Protein AF-A0A9D2M6T1-F1 (afdb_monomer_lite)

Foldseek 3Di:
DDDYDDDDDDDDDDDPPPPPPPPPPPPVDDDDDDPPVNVQDDQQDFPDKDFPAWDWDQDPVRDIFIFTKMKTKHWDWDQDPVRDIDIWIKIKIKTAGPPFDCVVQVNPDRDAPQKDWDDHWDKWWADDPDDPQDKTKIKTKIWIAHPRRGMIIIMITMDIDGDGDPVCGDDPPPPDPPPDD

Sequence (181 aa):
MRKSHILVALSALALAAAMPTAAFAQNTSTAENIPERFSQIDFSSYDAAYDLGEVEVKNEDGSIVTCNRIAYVGTQEIALEDGSVEEIGFTTYENQPVGVDFAKISCSGGNHAGKEYVGSVDTRRIHHPDPHPCQCTEVYTHEWRCTVCGSSGTERWQEPVWCLSPDIQESPTLPDEPGPA

Organism: NCBI:txid2838605

Structure (mmCIF, N/CA/C/O backbone):
data_AF-A0A9D2M6T1-F1
#
_entry.id   AF-A0A9D2M6T1-F1
#
loop_
_atom_site.group_PDB
_atom_site.id
_atom_site.type_symbol
_atom_site.label_atom_id
_atom_site.label_alt_id
_atom_site.label_comp_id
_atom_site.label_asym_id
_atom_site.label_entity_id
_atom_site.label_seq_id
_atom_site.pdbx_PDB_ins_code
_atom_site.Cartn_x
_atom_site.Cartn_y
_atom_site.Cartn_z
_atom_site.occupancy
_atom_site.B_iso_or_equiv
_atom_site.auth_seq_id
_atom_site.auth_comp_id
_atom_site.auth_asym_id
_atom_site.auth_atom_id
_atom_site.pdbx_PDB_model_num
ATOM 1 N N . MET A 1 1 ? 16.829 64.510 44.256 1.00 34.06 1 MET A N 1
ATOM 2 C CA . MET A 1 1 ? 17.695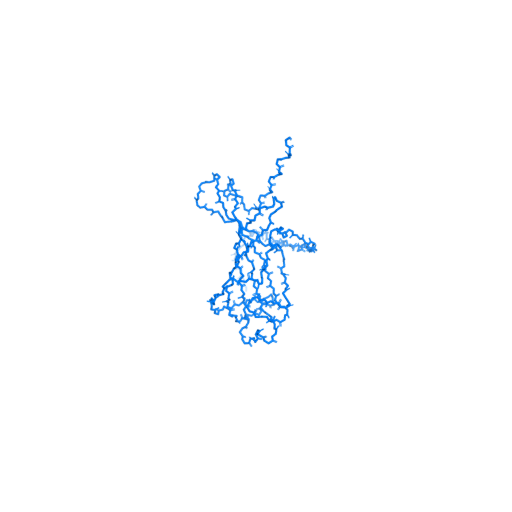 65.563 43.676 1.00 34.06 1 MET A CA 1
ATOM 3 C C . MET A 1 1 ? 18.917 64.911 43.045 1.00 34.06 1 MET A C 1
ATOM 5 O O . MET A 1 1 ? 19.549 64.129 43.732 1.00 34.06 1 MET A O 1
ATOM 9 N N . ARG A 1 2 ? 19.226 65.318 41.799 1.00 37.06 2 ARG A N 1
ATOM 10 C CA . ARG A 1 2 ? 20.494 65.184 41.033 1.00 37.06 2 ARG A CA 1
ATOM 11 C C . ARG A 1 2 ? 20.884 63.759 40.577 1.00 37.06 2 ARG A C 1
ATOM 13 O O . ARG A 1 2 ? 21.127 62.907 41.412 1.00 37.06 2 ARG A O 1
ATOM 20 N N . LYS A 1 3 ? 20.741 63.431 39.276 1.00 35.75 3 LYS A N 1
ATOM 21 C CA . LYS A 1 3 ? 21.579 63.811 38.091 1.00 35.75 3 LYS A CA 1
ATOM 22 C C . LYS A 1 3 ? 22.918 63.059 38.117 1.00 35.75 3 LYS A C 1
ATOM 24 O O . LYS A 1 3 ? 23.546 63.088 39.161 1.00 35.75 3 LYS A O 1
ATOM 29 N N . SER A 1 4 ? 23.500 62.462 37.078 1.00 38.25 4 SER A N 1
ATOM 30 C CA . SER A 1 4 ? 23.291 62.231 35.629 1.00 38.25 4 SER A CA 1
ATOM 31 C C . SER A 1 4 ? 24.539 61.392 35.202 1.00 38.25 4 SER A C 1
ATOM 33 O O . SER A 1 4 ? 25.519 61.420 35.937 1.00 38.25 4 SER A O 1
ATOM 35 N N . HIS A 1 5 ? 24.655 60.566 34.158 1.00 38.34 5 HIS A N 1
ATOM 36 C CA . HIS A 1 5 ? 24.652 60.723 32.689 1.00 38.34 5 HIS A CA 1
ATOM 37 C C . HIS A 1 5 ? 25.021 59.304 32.157 1.00 38.34 5 HIS A C 1
ATOM 39 O O . HIS A 1 5 ? 25.737 58.584 32.845 1.00 38.34 5 HIS A O 1
ATOM 45 N N . ILE A 1 6 ? 24.552 58.806 31.012 1.00 38.25 6 ILE A N 1
ATOM 46 C CA . ILE A 1 6 ? 25.120 59.034 29.670 1.00 38.25 6 ILE A CA 1
ATOM 47 C C . ILE A 1 6 ? 24.089 58.526 28.638 1.00 38.25 6 ILE A C 1
ATOM 49 O O . ILE A 1 6 ? 23.586 57.411 28.751 1.00 38.25 6 ILE A O 1
ATOM 53 N N . LEU A 1 7 ? 23.779 59.368 27.645 1.00 35.94 7 LEU A N 1
ATOM 54 C CA . LEU A 1 7 ? 23.142 59.004 26.373 1.00 35.94 7 LEU A CA 1
ATOM 55 C C . LEU A 1 7 ? 24.176 58.335 25.450 1.00 35.94 7 LEU A C 1
ATOM 57 O O . LEU A 1 7 ? 25.326 58.750 25.483 1.00 35.94 7 LEU A O 1
ATOM 61 N N . VAL A 1 8 ? 23.761 57.429 24.558 1.00 37.53 8 VAL A N 1
ATOM 62 C CA . VAL A 1 8 ? 23.696 57.651 23.091 1.00 37.53 8 VAL A CA 1
ATOM 63 C C . VAL A 1 8 ? 22.999 56.449 22.428 1.00 37.53 8 VAL A C 1
ATOM 65 O O . VAL A 1 8 ? 23.176 55.301 22.817 1.00 37.53 8 VAL A O 1
ATOM 68 N N . ALA A 1 9 ? 22.150 56.788 21.460 1.00 36.62 9 ALA A N 1
ATOM 69 C CA . ALA A 1 9 ? 21.239 55.969 20.674 1.00 36.62 9 ALA A CA 1
ATOM 70 C C . ALA A 1 9 ? 21.908 54.951 19.737 1.00 36.62 9 ALA A C 1
ATOM 72 O O . ALA A 1 9 ? 23.005 55.203 19.251 1.00 36.62 9 ALA A O 1
ATOM 73 N N . LEU A 1 10 ? 21.169 53.898 19.365 1.00 32.50 10 LEU A N 1
ATOM 74 C CA . LEU A 1 10 ? 21.199 53.337 18.010 1.00 32.50 10 LEU A CA 1
ATOM 75 C C . LEU A 1 10 ? 19.943 52.498 17.733 1.00 32.50 10 LEU A C 1
ATOM 77 O O . LEU A 1 10 ? 19.547 51.626 18.500 1.00 32.50 10 LEU A O 1
ATOM 81 N N . SER A 1 11 ? 19.306 52.851 16.629 1.00 37.97 11 SER A N 1
ATOM 82 C CA . SER A 1 11 ? 18.092 52.304 16.044 1.00 37.97 11 SER A CA 1
ATOM 83 C C . SER A 1 11 ? 18.250 50.830 15.662 1.00 37.97 11 SER A C 1
ATOM 85 O O . SER A 1 11 ? 19.236 50.474 15.022 1.00 37.97 11 SER A O 1
ATOM 87 N N . ALA A 1 12 ? 17.236 50.006 15.930 1.00 37.12 12 ALA A N 1
ATOM 88 C CA . ALA A 1 12 ? 17.041 48.738 15.230 1.00 37.12 12 ALA A CA 1
ATOM 89 C C . ALA A 1 12 ? 15.613 48.691 14.679 1.00 37.12 12 ALA A C 1
ATOM 91 O O . ALA A 1 12 ? 14.641 48.394 15.369 1.00 37.12 12 ALA A O 1
ATOM 92 N N . LEU A 1 13 ? 15.529 49.078 13.412 1.00 33.75 13 LEU A N 1
ATOM 93 C CA . LEU A 1 13 ? 14.434 48.834 12.493 1.00 33.75 13 LEU A CA 1
ATOM 94 C C . LEU A 1 13 ? 14.604 47.402 11.962 1.00 33.75 13 LEU A C 1
ATOM 96 O O . LEU A 1 13 ? 15.638 47.129 11.362 1.00 33.75 13 LEU A O 1
ATOM 100 N N . ALA A 1 14 ? 13.638 46.513 12.195 1.00 33.41 14 ALA A N 1
ATOM 101 C CA . ALA A 1 14 ? 13.397 45.255 11.467 1.00 33.41 14 ALA A CA 1
ATOM 102 C C . ALA A 1 14 ? 12.382 44.439 12.282 1.00 33.41 14 ALA A C 1
ATOM 104 O O . ALA A 1 14 ? 12.503 44.353 13.495 1.00 33.41 14 ALA A O 1
ATOM 105 N N . LEU A 1 15 ? 11.376 43.773 11.747 1.00 35.44 15 LEU A N 1
ATOM 106 C CA . LEU A 1 15 ? 10.824 43.660 10.409 1.00 35.44 15 LEU A CA 1
ATOM 107 C C . LEU A 1 15 ? 9.445 43.051 10.693 1.00 35.44 15 LEU A C 1
ATOM 109 O O . LEU A 1 15 ? 9.359 42.059 11.421 1.00 35.44 15 LEU A O 1
ATOM 113 N N . ALA A 1 16 ? 8.365 43.642 10.185 1.00 35.41 16 ALA A N 1
ATOM 114 C CA . ALA A 1 16 ? 7.104 42.921 10.115 1.00 35.41 16 ALA A CA 1
ATOM 115 C C . ALA A 1 16 ? 7.359 41.727 9.189 1.00 35.41 16 ALA A C 1
ATOM 117 O O . ALA A 1 16 ? 7.451 41.895 7.974 1.00 35.41 16 ALA A O 1
ATOM 118 N N . ALA A 1 17 ? 7.568 40.542 9.761 1.00 33.34 17 ALA A N 1
ATOM 119 C CA . ALA A 1 17 ? 7.546 39.319 8.990 1.00 33.34 17 ALA A CA 1
ATOM 120 C C . ALA A 1 17 ? 6.099 39.140 8.535 1.00 33.34 17 ALA A C 1
ATOM 122 O O . ALA A 1 17 ? 5.246 38.650 9.273 1.00 33.34 17 ALA A O 1
ATOM 123 N N . ALA A 1 18 ? 5.825 39.621 7.324 1.00 31.88 18 ALA A N 1
ATOM 124 C CA . ALA A 1 18 ? 4.755 39.108 6.503 1.00 31.88 18 ALA A CA 1
ATOM 125 C C . ALA A 1 18 ? 4.962 37.593 6.437 1.00 31.88 18 ALA A C 1
ATOM 127 O O . ALA A 1 18 ? 5.816 37.105 5.700 1.00 31.88 18 ALA A O 1
ATOM 128 N N . MET A 1 19 ? 4.244 36.852 7.280 1.00 29.95 19 MET A N 1
ATOM 129 C CA . MET A 1 19 ? 4.081 35.431 7.049 1.00 29.95 19 MET A CA 1
ATOM 130 C C . MET A 1 19 ? 3.302 35.327 5.742 1.00 29.95 19 MET A C 1
ATOM 132 O O . MET A 1 19 ? 2.209 35.900 5.664 1.00 29.95 19 MET A O 1
ATOM 136 N N . PRO A 1 20 ? 3.840 34.674 4.700 1.00 30.83 20 PRO A N 1
ATOM 137 C CA . PRO A 1 20 ? 3.025 34.364 3.549 1.00 30.83 20 PRO A CA 1
ATOM 138 C C . PRO A 1 20 ? 1.889 33.491 4.069 1.00 30.83 20 PRO A C 1
ATOM 140 O O . PRO A 1 20 ? 2.096 32.382 4.558 1.00 30.83 20 PRO A O 1
ATOM 143 N N . THR A 1 21 ? 0.677 34.035 4.010 1.00 34.25 21 THR A N 1
ATOM 144 C CA . THR A 1 21 ? -0.535 33.235 3.979 1.00 34.25 21 THR A CA 1
ATOM 145 C C . THR A 1 21 ? -0.394 32.428 2.698 1.00 34.25 21 THR A C 1
ATOM 147 O O . THR A 1 21 ? -0.705 32.914 1.613 1.00 34.25 21 THR A O 1
ATOM 150 N N . ALA A 1 22 ? 0.209 31.243 2.797 1.00 33.31 22 ALA A N 1
ATOM 151 C CA . ALA A 1 22 ? 0.102 30.252 1.751 1.00 33.31 22 ALA A CA 1
ATOM 152 C C . ALA A 1 22 ? -1.392 29.954 1.672 1.00 33.31 22 ALA A C 1
ATOM 154 O O . ALA A 1 22 ? -1.958 29.268 2.523 1.00 33.31 22 ALA A O 1
ATOM 155 N N . ALA A 1 23 ? -2.046 30.607 0.717 1.00 32.56 23 ALA A N 1
ATOM 156 C CA . ALA A 1 23 ? -3.355 30.220 0.265 1.00 32.56 23 ALA A CA 1
ATOM 157 C C . ALA A 1 23 ? -3.220 28.744 -0.103 1.00 32.56 23 ALA A C 1
ATOM 159 O O . ALA A 1 23 ? -2.542 28.406 -1.073 1.00 32.56 23 ALA A O 1
ATOM 160 N N . PHE A 1 24 ? -3.794 27.871 0.722 1.00 31.64 24 PHE A N 1
ATOM 161 C CA . PHE A 1 24 ? -4.102 26.520 0.299 1.00 31.64 24 PHE A CA 1
ATOM 162 C C . PHE A 1 24 ? -5.010 26.691 -0.912 1.00 31.64 24 PHE A C 1
ATOM 164 O O . PHE A 1 24 ? -6.186 27.037 -0.782 1.00 31.64 24 PHE A O 1
ATOM 171 N N . ALA A 1 25 ? -4.423 26.555 -2.098 1.00 31.64 25 ALA A N 1
ATOM 172 C CA . ALA A 1 25 ? -5.184 26.353 -3.302 1.00 31.64 25 ALA A CA 1
ATOM 173 C C . ALA A 1 25 ? -6.029 25.110 -3.032 1.00 31.64 25 ALA A C 1
ATOM 175 O O . ALA A 1 25 ? -5.508 24.016 -2.822 1.00 31.64 25 ALA A O 1
ATOM 176 N N . GLN A 1 26 ? -7.340 25.315 -2.945 1.00 30.53 26 GLN A N 1
ATOM 177 C CA . GLN A 1 26 ? -8.304 24.240 -3.042 1.00 30.53 26 GLN A CA 1
ATOM 178 C C . GLN A 1 26 ? -8.123 23.659 -4.442 1.00 30.53 26 GLN A C 1
ATOM 180 O O . GLN A 1 26 ? -8.692 24.182 -5.399 1.00 30.53 26 GLN A O 1
ATOM 18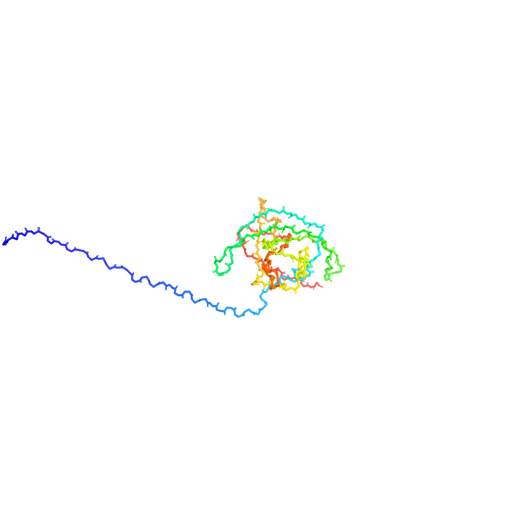5 N N . ASN A 1 27 ? -7.284 22.630 -4.575 1.00 30.98 27 ASN A N 1
ATOM 186 C CA . ASN A 1 27 ? -7.295 21.825 -5.780 1.00 30.98 27 ASN A CA 1
ATOM 187 C C . ASN A 1 27 ? -8.564 20.982 -5.688 1.00 30.98 27 ASN A C 1
ATOM 189 O O . ASN A 1 27 ? -8.660 20.020 -4.927 1.00 30.98 27 ASN A O 1
ATOM 193 N N . THR A 1 28 ? -9.609 21.463 -6.351 1.00 29.81 28 THR A N 1
ATOM 194 C CA . THR A 1 28 ? -10.855 20.738 -6.556 1.00 29.81 28 THR A CA 1
ATOM 195 C C . THR A 1 28 ? -10.516 19.459 -7.310 1.00 29.81 28 THR A C 1
ATOM 197 O O . THR A 1 28 ? -10.289 19.492 -8.516 1.00 29.81 28 THR A O 1
ATOM 200 N N . SER A 1 29 ? -10.426 18.356 -6.565 1.00 37.78 29 SER A N 1
ATOM 201 C CA . SER A 1 29 ? -10.011 17.039 -7.036 1.00 37.78 29 SER A CA 1
ATOM 202 C C . SER A 1 29 ? -10.918 16.554 -8.165 1.00 37.78 29 SER A C 1
ATOM 204 O O . SER A 1 29 ? -12.045 16.105 -7.943 1.00 37.78 29 SER A O 1
ATOM 206 N N . THR A 1 30 ? -10.398 16.617 -9.382 1.00 32.88 30 THR A N 1
ATOM 207 C CA . THR A 1 30 ? -10.868 15.803 -10.500 1.00 32.88 30 THR A CA 1
ATOM 208 C C . THR A 1 30 ? -9.740 14.828 -10.786 1.00 32.88 30 THR A C 1
ATOM 210 O O . THR A 1 30 ? -8.718 15.255 -11.294 1.00 32.88 30 THR A O 1
ATOM 213 N N . ALA A 1 31 ? -9.904 13.573 -10.346 1.00 38.47 31 ALA A N 1
ATOM 214 C CA . ALA A 1 31 ? -9.100 12.399 -10.711 1.00 38.47 31 ALA A CA 1
ATOM 215 C C . ALA A 1 31 ? -7.665 12.705 -11.206 1.00 38.47 31 ALA A C 1
ATOM 217 O O . ALA A 1 31 ? -7.369 12.558 -12.388 1.00 38.47 31 ALA A O 1
ATOM 218 N N . GLU A 1 32 ? -6.776 13.165 -10.321 1.00 39.09 32 GLU A N 1
ATOM 219 C CA . GLU A 1 32 ? -5.370 13.385 -10.676 1.00 39.09 32 GLU A CA 1
ATOM 220 C C . GLU A 1 32 ? -4.619 12.040 -10.624 1.00 39.09 32 GLU A C 1
ATOM 222 O O . GLU A 1 32 ? -4.387 11.493 -9.548 1.00 39.09 32 GLU A O 1
ATOM 227 N N . ASN A 1 33 ? -4.301 11.508 -11.814 1.00 46.56 33 ASN A N 1
ATOM 228 C CA . ASN A 1 33 ? -3.293 10.481 -12.128 1.00 46.56 33 ASN A CA 1
ATOM 229 C C . ASN A 1 33 ? -3.184 9.285 -11.164 1.00 46.56 33 ASN A C 1
ATOM 231 O O . ASN A 1 33 ? -2.149 9.073 -10.538 1.00 46.56 33 ASN A O 1
ATOM 235 N N . ILE A 1 34 ? -4.214 8.437 -11.113 1.00 52.50 34 ILE A N 1
ATOM 236 C CA . ILE A 1 34 ? -3.991 7.037 -10.724 1.00 52.50 34 ILE A CA 1
ATOM 237 C C . ILE A 1 34 ? -3.313 6.370 -11.930 1.00 52.50 34 ILE A C 1
ATOM 239 O O . ILE A 1 34 ? -3.914 6.398 -13.008 1.00 52.50 34 ILE A O 1
ATOM 243 N N . PRO A 1 35 ? -2.099 5.799 -11.802 1.00 63.97 35 PRO A N 1
ATOM 244 C CA . PRO A 1 35 ? -1.516 5.010 -12.880 1.00 63.97 35 PRO A CA 1
ATOM 245 C C . PRO A 1 35 ? -2.522 3.941 -13.289 1.00 63.97 35 PRO A C 1
ATOM 247 O O . PRO A 1 35 ? -3.051 3.242 -12.426 1.00 63.97 35 PRO A O 1
ATOM 250 N N . GLU A 1 36 ? -2.804 3.812 -14.582 1.00 67.06 36 GLU A N 1
ATOM 251 C CA . GLU A 1 36 ? -3.832 2.889 -15.077 1.00 67.06 36 GLU A CA 1
ATOM 252 C C . GLU A 1 36 ? -3.620 1.458 -14.563 1.00 67.06 36 GLU A C 1
ATOM 254 O O . GLU A 1 36 ? -4.569 0.766 -14.219 1.00 67.06 36 GLU A O 1
ATOM 259 N N . ARG A 1 37 ? -2.359 1.055 -14.386 1.00 68.06 37 ARG A N 1
ATOM 260 C CA . ARG A 1 37 ? -1.989 -0.231 -13.791 1.00 68.06 37 ARG A CA 1
ATOM 261 C C . ARG A 1 37 ? -2.396 -0.370 -12.325 1.00 68.06 37 ARG A C 1
ATOM 263 O O . ARG A 1 37 ? -2.845 -1.438 -11.937 1.00 68.06 37 ARG A O 1
ATOM 270 N N . PHE A 1 38 ? -2.307 0.689 -11.516 1.00 75.69 38 PHE A N 1
ATOM 271 C CA . PHE A 1 38 ? -2.695 0.644 -10.101 1.00 75.69 38 PHE A CA 1
ATOM 272 C C . PHE A 1 38 ? -4.197 0.368 -9.935 1.00 75.69 38 PHE A C 1
ATOM 274 O O . PHE A 1 38 ? -4.592 -0.346 -9.019 1.00 75.69 38 PHE A O 1
ATOM 281 N N . SER A 1 39 ? -5.041 0.887 -10.838 1.00 77.31 39 SER A N 1
ATOM 282 C CA . SER A 1 39 ? -6.494 0.659 -10.793 1.00 77.31 39 SER A CA 1
ATOM 283 C C . SER A 1 39 ? -6.924 -0.729 -11.285 1.00 77.31 39 SER A C 1
ATOM 285 O O . SER A 1 39 ? -8.065 -1.126 -11.048 1.00 77.31 39 SER A O 1
ATOM 287 N N . GLN A 1 40 ? -6.028 -1.472 -11.943 1.00 80.81 40 GLN A N 1
ATOM 288 C CA . GLN A 1 40 ? -6.260 -2.850 -12.388 1.00 80.81 40 GLN A CA 1
ATOM 289 C C . GLN A 1 40 ? -5.973 -3.887 -11.291 1.00 80.81 40 GLN A C 1
ATOM 291 O O . GLN A 1 40 ? -6.389 -5.039 -11.423 1.00 80.81 40 GLN A O 1
ATOM 296 N N . ILE A 1 41 ? -5.287 -3.490 -10.214 1.00 85.06 41 ILE A N 1
ATOM 297 C CA . ILE A 1 41 ? -4.923 -4.377 -9.107 1.00 85.06 41 ILE A CA 1
ATOM 298 C C . ILE A 1 41 ? -6.122 -4.564 -8.182 1.00 85.06 41 ILE A C 1
ATOM 300 O O . ILE A 1 41 ? -6.679 -3.600 -7.652 1.00 85.06 41 ILE A O 1
ATOM 304 N N . ASP A 1 42 ? -6.489 -5.817 -7.930 1.00 86.62 42 ASP A N 1
ATOM 305 C CA . ASP A 1 42 ? -7.502 -6.138 -6.930 1.00 86.62 42 ASP A CA 1
ATOM 306 C C . ASP A 1 42 ? -6.878 -6.251 -5.531 1.00 86.62 42 ASP A C 1
ATOM 308 O O . ASP A 1 42 ? -6.505 -7.330 -5.062 1.00 86.62 42 ASP A O 1
ATOM 312 N N . PHE A 1 43 ? -6.841 -5.128 -4.811 1.00 85.62 43 PHE A N 1
ATOM 313 C CA . PHE A 1 43 ? -6.439 -5.057 -3.401 1.00 85.62 43 PHE A CA 1
ATOM 314 C C . PHE A 1 43 ? -7.506 -5.606 -2.430 1.00 85.62 43 PHE A C 1
ATOM 316 O O . PHE A 1 43 ? -7.800 -5.025 -1.376 1.00 85.62 43 PHE A O 1
ATOM 323 N N . SER A 1 44 ? -8.123 -6.726 -2.789 1.00 82.31 44 SER A N 1
ATOM 324 C CA . SER A 1 44 ? -8.975 -7.533 -1.914 1.00 82.31 44 SER A CA 1
ATOM 325 C C . SER A 1 44 ? -8.694 -9.038 -2.012 1.00 82.31 44 SER A C 1
ATOM 327 O O . SER A 1 44 ? -9.224 -9.808 -1.206 1.00 82.31 44 SER A O 1
ATOM 329 N N . SER A 1 45 ? -7.821 -9.455 -2.938 1.00 83.56 45 SER A N 1
ATOM 330 C CA . SER A 1 45 ? -7.418 -10.846 -3.147 1.00 83.56 45 SER A CA 1
ATOM 331 C C . SER A 1 45 ? -5.966 -11.057 -2.725 1.00 83.56 45 SER A C 1
ATOM 333 O O . SER A 1 45 ? -5.047 -10.699 -3.447 1.00 83.56 45 SER A O 1
ATOM 335 N N . TYR A 1 46 ? -5.740 -11.652 -1.556 1.00 88.56 46 TYR A N 1
ATOM 336 C CA . TYR A 1 46 ? -4.398 -11.797 -0.988 1.00 88.56 46 TYR A CA 1
ATOM 337 C C . TYR A 1 46 ? -3.976 -13.261 -0.869 1.00 88.56 46 TYR A C 1
ATOM 339 O O . TYR A 1 46 ? -4.789 -14.123 -0.533 1.00 88.56 46 TYR A O 1
ATOM 347 N N . ASP A 1 47 ? -2.682 -13.517 -1.049 1.00 90.62 47 ASP A N 1
ATOM 348 C CA . ASP A 1 47 ? -2.076 -14.842 -0.901 1.00 90.62 47 ASP A CA 1
ATOM 349 C C . ASP A 1 47 ? -1.720 -15.143 0.559 1.00 90.62 47 ASP A C 1
ATOM 351 O O . ASP A 1 47 ? -1.798 -16.287 1.015 1.00 90.62 47 ASP A O 1
ATOM 355 N N . ALA A 1 48 ? -1.316 -14.114 1.310 1.00 92.00 48 ALA A N 1
ATOM 356 C CA . ALA A 1 48 ? -0.930 -14.250 2.708 1.00 92.00 48 ALA A CA 1
ATOM 357 C C . ALA A 1 48 ? -1.196 -12.980 3.524 1.00 92.00 48 ALA A C 1
ATOM 359 O O . ALA A 1 48 ? -1.255 -11.869 2.997 1.00 92.00 48 ALA A O 1
ATOM 360 N N . ALA A 1 49 ? -1.311 -13.168 4.840 1.00 92.94 49 ALA A N 1
ATOM 361 C CA . ALA A 1 49 ? -1.444 -12.106 5.828 1.00 92.94 49 ALA A CA 1
ATOM 362 C C . ALA A 1 49 ? -0.428 -12.307 6.963 1.00 92.94 49 ALA A C 1
ATOM 364 O O . ALA A 1 49 ? -0.238 -13.427 7.445 1.00 92.94 49 ALA A O 1
ATOM 365 N N . TYR A 1 50 ? 0.194 -11.218 7.407 1.00 93.31 50 TYR A N 1
ATOM 366 C CA . TYR A 1 50 ? 1.194 -11.197 8.469 1.00 93.31 50 TYR A CA 1
ATOM 367 C C . TYR A 1 50 ? 0.804 -10.181 9.535 1.00 93.31 50 TYR A C 1
ATOM 369 O O . TYR A 1 50 ? 0.676 -8.992 9.249 1.00 93.31 50 TYR A O 1
ATOM 377 N N . ASP A 1 51 ? 0.656 -10.645 10.771 1.00 92.44 51 ASP A N 1
ATOM 378 C CA . ASP A 1 51 ? 0.498 -9.770 11.929 1.00 92.44 51 ASP A CA 1
ATOM 379 C C . ASP A 1 51 ? 1.833 -9.066 12.228 1.00 92.44 51 ASP A C 1
ATOM 381 O O . ASP A 1 51 ? 2.860 -9.713 12.452 1.00 92.44 51 ASP A O 1
ATOM 385 N N . LEU A 1 52 ? 1.823 -7.734 12.180 1.00 92.88 52 LEU A N 1
ATOM 386 C CA . LEU A 1 52 ? 2.972 -6.870 12.454 1.00 92.88 52 LEU A CA 1
ATOM 387 C C . LEU A 1 52 ? 2.937 -6.274 13.870 1.00 92.88 52 LEU A C 1
ATOM 389 O O . LEU A 1 52 ? 3.818 -5.479 14.211 1.00 92.88 52 LEU A O 1
ATOM 393 N N . GLY A 1 53 ? 1.945 -6.650 14.680 1.00 93.06 53 GLY A N 1
ATOM 394 C CA . GLY A 1 53 ? 1.752 -6.199 16.050 1.00 93.06 53 GLY A CA 1
ATOM 395 C C . GLY A 1 53 ? 0.979 -4.887 16.181 1.00 93.06 53 GLY A C 1
ATOM 396 O O . GLY A 1 53 ? 0.516 -4.288 15.207 1.00 93.06 53 GLY A O 1
ATOM 397 N N . GLU A 1 54 ? 0.842 -4.441 17.427 1.00 95.00 54 GLU A N 1
ATOM 398 C CA . GLU A 1 54 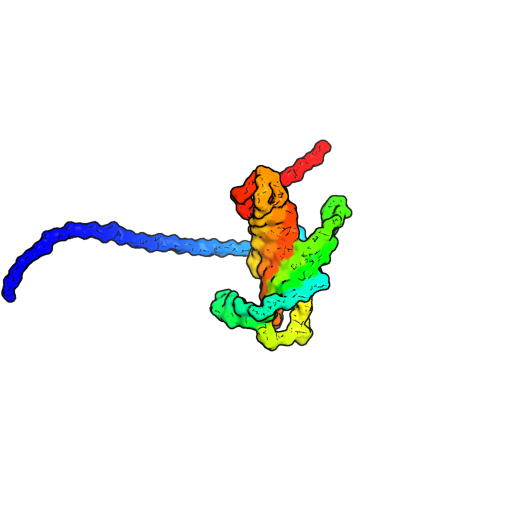? 0.123 -3.216 17.772 1.00 95.00 54 GLU A CA 1
ATOM 399 C C . GLU A 1 54 ? 0.918 -1.954 17.406 1.00 95.00 54 GLU A C 1
ATOM 401 O O . GLU A 1 54 ? 2.130 -1.859 17.616 1.00 95.00 54 GLU A O 1
ATOM 406 N N . VAL A 1 55 ? 0.209 -0.956 16.884 1.00 93.56 55 VAL A N 1
ATOM 407 C CA . VAL A 1 55 ? 0.728 0.369 16.542 1.00 93.56 55 VAL A CA 1
ATOM 408 C C . VAL A 1 55 ? -0.232 1.455 17.015 1.00 93.56 55 VAL A C 1
ATOM 410 O O . VAL A 1 55 ? -1.443 1.250 17.088 1.00 93.56 55 VAL A O 1
ATOM 413 N N . GLU A 1 56 ? 0.301 2.638 17.304 1.00 94.19 56 GLU A N 1
ATOM 414 C CA . GLU A 1 56 ? -0.505 3.833 17.549 1.00 94.19 56 GLU A CA 1
ATOM 415 C C . GLU A 1 56 ? -0.656 4.625 16.247 1.00 94.19 56 GLU A C 1
ATOM 417 O O . GLU A 1 56 ? 0.333 5.041 15.638 1.00 94.19 56 GLU A O 1
ATOM 422 N N . VAL A 1 57 ? -1.899 4.840 15.822 1.00 88.69 57 VAL A N 1
ATOM 423 C CA . VAL A 1 57 ? -2.246 5.630 14.637 1.00 88.69 57 VAL A CA 1
ATOM 424 C C . VAL A 1 57 ? -2.863 6.943 15.088 1.00 88.69 57 VAL A C 1
ATOM 426 O O . VAL A 1 57 ? -3.788 6.958 15.898 1.00 88.69 57 VAL A O 1
ATOM 429 N N . LYS A 1 58 ? -2.357 8.058 14.558 1.00 87.00 58 LYS A N 1
ATOM 430 C CA . LYS A 1 58 ? -2.930 9.385 14.782 1.00 87.00 58 LYS A CA 1
ATOM 43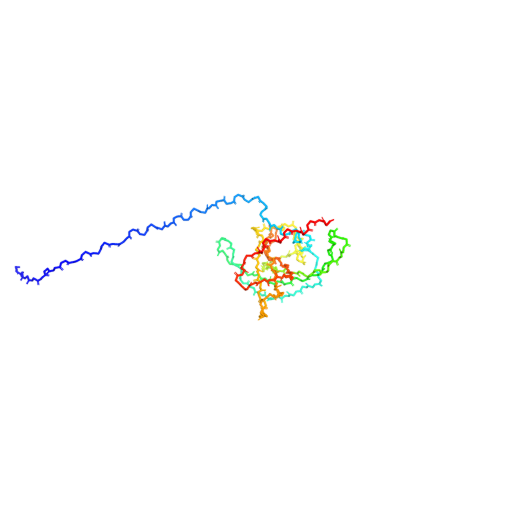1 C C . LYS A 1 58 ? -3.900 9.723 13.651 1.00 87.00 58 LYS A C 1
ATOM 433 O O . LYS A 1 58 ? -3.481 9.806 12.501 1.00 87.00 58 LYS A O 1
ATOM 438 N N . ASN A 1 59 ? -5.163 9.948 13.985 1.00 79.38 59 ASN A N 1
ATOM 439 C CA . ASN A 1 59 ? -6.191 10.380 13.041 1.00 79.38 59 ASN A CA 1
ATOM 440 C C . ASN A 1 59 ? -6.043 11.868 12.680 1.00 79.38 59 ASN A 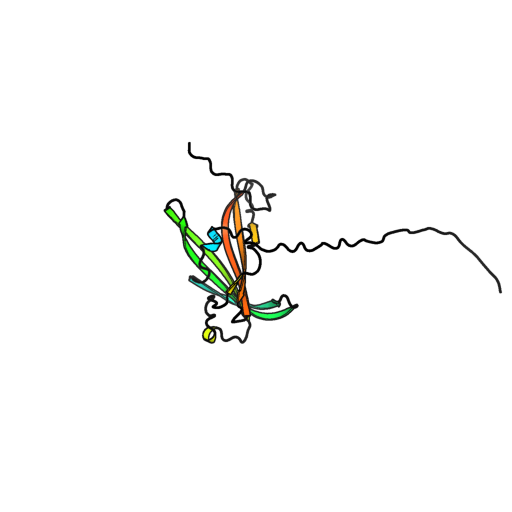C 1
ATOM 442 O O . ASN A 1 59 ? -5.356 12.631 13.367 1.00 79.38 59 ASN A O 1
ATOM 446 N N . GLU A 1 60 ? -6.743 12.299 11.627 1.00 75.94 60 GLU A N 1
ATOM 447 C CA . GLU A 1 60 ? -6.763 13.697 11.166 1.00 75.94 60 GLU A CA 1
ATOM 448 C C . GLU A 1 60 ? -7.239 14.682 12.247 1.00 75.94 60 GLU A C 1
ATOM 450 O O . GLU A 1 60 ? -6.718 15.791 12.355 1.00 75.94 60 GLU A O 1
ATOM 455 N N . ASP A 1 61 ? -8.184 14.265 13.096 1.00 81.06 61 ASP A N 1
ATOM 456 C CA . ASP A 1 61 ? -8.693 15.057 14.225 1.00 81.06 61 ASP A CA 1
ATOM 457 C C . ASP A 1 61 ? -7.703 15.157 15.405 1.00 81.06 61 ASP A C 1
ATOM 459 O O . ASP A 1 61 ? -7.962 15.837 16.400 1.00 81.06 61 ASP A O 1
ATOM 463 N N . GLY A 1 62 ? -6.550 14.493 15.292 1.00 85.00 62 GLY A N 1
ATOM 464 C CA . GLY A 1 62 ? -5.498 14.450 16.295 1.00 85.00 62 GLY A CA 1
ATOM 465 C C . GLY A 1 62 ? -5.679 13.382 17.371 1.00 85.00 62 GLY A C 1
ATOM 466 O O . GLY A 1 62 ? -4.787 13.260 18.216 1.00 85.00 62 GLY A O 1
ATOM 467 N N . SER A 1 63 ? -6.770 12.609 17.349 1.00 86.00 63 SER A N 1
ATOM 468 C CA . SER A 1 63 ? -6.948 11.455 18.234 1.00 86.00 63 SER A CA 1
ATOM 469 C C . SER A 1 63 ? -5.931 10.355 17.922 1.00 86.00 63 SER A C 1
ATOM 471 O O . SER A 1 63 ? -5.464 10.224 16.791 1.00 86.00 63 SER A O 1
ATOM 473 N N . ILE A 1 64 ? -5.563 9.577 18.941 1.00 90.94 64 ILE A N 1
ATOM 474 C CA . ILE A 1 64 ? -4.673 8.421 18.805 1.00 90.94 64 ILE A CA 1
ATOM 475 C C . ILE A 1 64 ? -5.497 7.163 19.056 1.00 90.94 64 ILE A C 1
ATOM 477 O O . ILE A 1 64 ? -6.201 7.074 20.064 1.00 90.94 64 ILE A O 1
ATOM 481 N N . VAL A 1 65 ? -5.399 6.205 18.140 1.00 89.25 65 VAL A N 1
ATOM 482 C CA . VAL A 1 65 ? -6.064 4.904 18.214 1.00 89.25 65 VAL A CA 1
ATOM 483 C C . VAL A 1 65 ? -5.003 3.813 18.186 1.00 89.25 65 VAL A C 1
ATOM 485 O O . VAL A 1 65 ? -4.085 3.845 17.367 1.00 89.25 65 VAL A O 1
ATOM 488 N N . THR A 1 66 ? -5.128 2.842 19.087 1.00 94.31 66 THR A N 1
ATOM 489 C CA . THR A 1 66 ? -4.330 1.616 19.038 1.00 94.31 66 THR A CA 1
ATOM 490 C C . THR A 1 66 ? -4.934 0.672 18.008 1.00 94.31 66 THR A C 1
ATOM 492 O O . THR A 1 66 ? -6.124 0.349 18.073 1.00 94.31 66 THR A O 1
ATOM 495 N N . CYS A 1 67 ? -4.106 0.216 17.077 1.00 93.62 67 CYS A N 1
ATOM 496 C CA . CYS A 1 67 ? -4.497 -0.688 16.009 1.00 93.62 67 CYS A CA 1
ATOM 497 C C . CYS A 1 67 ? -3.592 -1.919 15.983 1.00 93.62 67 CYS A C 1
ATOM 499 O O . CYS A 1 67 ? -2.389 -1.798 16.195 1.00 93.62 67 CYS A O 1
ATOM 501 N N . ASN A 1 68 ? -4.142 -3.077 15.630 1.00 92.62 68 ASN A N 1
ATOM 502 C CA . ASN A 1 68 ? -3.345 -4.200 15.145 1.00 92.62 68 ASN A CA 1
ATOM 503 C C . ASN A 1 68 ? -2.964 -3.916 13.695 1.00 92.62 68 ASN A C 1
ATOM 505 O O . ASN A 1 68 ? -3.845 -3.666 12.868 1.00 92.62 68 ASN A O 1
ATOM 509 N N . ARG A 1 69 ? -1.671 -3.930 13.376 1.00 94.19 69 ARG A N 1
ATOM 510 C CA . ARG A 1 69 ? -1.221 -3.747 12.000 1.00 94.19 69 ARG A CA 1
ATOM 511 C C . ARG A 1 69 ? -1.031 -5.094 11.324 1.00 94.19 69 ARG A C 1
ATOM 513 O O . ARG A 1 69 ? -0.271 -5.923 11.807 1.00 94.19 69 ARG A O 1
ATOM 520 N N . ILE A 1 70 ? -1.660 -5.274 10.171 1.00 93.19 70 ILE A N 1
ATOM 521 C CA . ILE A 1 70 ? -1.549 -6.477 9.348 1.00 93.19 70 ILE A CA 1
ATOM 522 C C . ILE A 1 70 ? -0.977 -6.084 7.989 1.00 93.19 70 ILE A C 1
ATOM 524 O O . ILE A 1 70 ? -1.388 -5.087 7.399 1.00 93.19 70 ILE A O 1
ATOM 528 N N . ALA A 1 71 ? -0.018 -6.857 7.490 1.00 94.75 71 ALA A N 1
ATOM 529 C CA . ALA A 1 71 ? 0.406 -6.791 6.098 1.00 94.75 71 ALA A CA 1
ATOM 530 C C . ALA A 1 71 ? -0.245 -7.925 5.312 1.00 94.75 71 ALA A C 1
ATOM 532 O O . ALA A 1 71 ? -0.016 -9.093 5.621 1.00 94.75 71 ALA A O 1
ATOM 533 N N . TYR A 1 72 ? -1.008 -7.584 4.283 1.00 93.50 72 TYR A N 1
ATOM 534 C CA . TYR A 1 72 ? -1.477 -8.526 3.280 1.00 93.50 72 TYR A CA 1
ATOM 535 C C . TYR A 1 72 ? -0.596 -8.426 2.047 1.00 93.50 72 TYR A C 1
ATOM 537 O O . TYR A 1 72 ? -0.270 -7.323 1.610 1.00 93.50 72 TYR A O 1
ATOM 545 N N . VAL A 1 73 ? -0.218 -9.567 1.488 1.00 93.19 73 VAL A N 1
ATOM 546 C CA . VAL A 1 73 ? 0.560 -9.647 0.250 1.00 93.19 73 VAL A CA 1
ATOM 547 C C . VAL A 1 73 ? -0.205 -10.478 -0.762 1.00 93.19 73 VAL A C 1
ATOM 549 O O . VAL A 1 73 ? -0.858 -11.457 -0.394 1.00 93.19 73 VAL A O 1
ATOM 552 N N . GLY A 1 74 ? -0.132 -10.080 -2.022 1.00 90.94 74 GLY A N 1
ATOM 553 C CA . GLY A 1 74 ? -0.782 -10.784 -3.115 1.00 90.94 74 GLY A CA 1
ATOM 554 C C . GLY A 1 74 ? 0.031 -10.699 -4.392 1.00 90.94 74 GLY A C 1
ATOM 555 O O . GLY A 1 74 ? 0.867 -9.805 -4.564 1.00 90.94 74 GLY A O 1
ATOM 556 N N . THR A 1 75 ? -0.235 -11.652 -5.270 1.00 90.75 75 THR A N 1
ATOM 557 C CA . THR A 1 75 ? 0.221 -11.684 -6.650 1.00 90.75 75 THR A CA 1
ATOM 558 C C . THR A 1 75 ? -0.984 -11.753 -7.581 1.00 90.75 75 THR A C 1
ATOM 560 O O . THR A 1 75 ? -2.009 -12.351 -7.250 1.00 90.75 75 THR A O 1
ATOM 563 N N . GLN A 1 76 ? -0.899 -11.092 -8.731 1.00 88.69 76 GLN A N 1
ATOM 564 C CA . GLN A 1 76 ? -1.972 -11.084 -9.721 1.00 88.69 76 GLN A CA 1
ATOM 565 C C . GLN A 1 76 ? -1.398 -11.078 -11.134 1.00 88.69 76 GLN A C 1
ATOM 567 O O . GLN A 1 76 ? -0.446 -10.362 -11.424 1.00 88.69 76 GLN A O 1
ATOM 572 N N . GLU A 1 77 ? -2.009 -11.857 -12.020 1.00 88.19 77 GLU A N 1
ATOM 573 C CA . GLU A 1 77 ? -1.766 -11.772 -13.456 1.00 88.19 77 GLU A CA 1
ATOM 574 C C . GLU A 1 77 ? -2.605 -10.635 -14.056 1.00 88.19 77 GLU A C 1
ATOM 576 O O . GLU A 1 77 ? -3.835 -10.639 -13.949 1.00 88.19 77 GLU A O 1
ATOM 581 N N . ILE A 1 78 ? -1.947 -9.671 -14.700 1.00 81.69 78 ILE A N 1
ATOM 582 C CA . ILE A 1 78 ? -2.584 -8.574 -15.436 1.00 81.69 78 ILE A CA 1
ATOM 583 C C . ILE A 1 78 ? -2.319 -8.759 -16.928 1.00 81.69 78 ILE A C 1
ATOM 585 O O . ILE A 1 78 ? -1.178 -8.922 -17.360 1.00 81.69 78 ILE A O 1
ATOM 589 N N . ALA A 1 79 ? -3.388 -8.722 -17.723 1.00 81.25 79 ALA A N 1
ATOM 590 C CA . ALA A 1 79 ? -3.288 -8.712 -19.176 1.00 81.25 79 ALA A CA 1
ATOM 591 C C . ALA A 1 79 ? -2.921 -7.307 -19.671 1.00 81.25 79 ALA A C 1
ATOM 593 O O . ALA A 1 79 ? -3.583 -6.330 -19.321 1.00 81.25 79 ALA A O 1
ATOM 594 N N . LEU A 1 80 ? -1.888 -7.222 -20.503 1.00 74.56 80 LEU A N 1
ATOM 595 C CA . LEU A 1 80 ? -1.432 -5.987 -21.129 1.00 74.56 80 LEU A CA 1
ATOM 596 C C . LEU A 1 80 ? -2.130 -5.764 -22.478 1.00 74.56 80 LEU A C 1
ATOM 598 O O . LEU A 1 80 ? -2.689 -6.688 -23.075 1.00 74.56 80 LEU A O 1
ATOM 602 N N . GLU A 1 81 ? -2.086 -4.528 -22.982 1.00 75.69 81 GLU A N 1
ATOM 603 C CA . GLU A 1 81 ? -2.736 -4.151 -24.248 1.00 75.69 81 GLU A CA 1
ATOM 604 C C . GLU A 1 81 ? -2.204 -4.929 -25.461 1.00 75.69 81 GLU A C 1
ATOM 606 O O . GLU A 1 81 ? -2.950 -5.208 -26.401 1.00 75.69 81 GLU A O 1
ATOM 611 N N . ASP A 1 82 ? -0.931 -5.330 -25.427 1.00 78.56 82 ASP A N 1
ATOM 612 C CA . ASP A 1 82 ? -0.291 -6.146 -26.464 1.00 78.56 82 ASP A CA 1
ATOM 613 C C . ASP A 1 82 ? -0.691 -7.637 -26.407 1.00 78.56 82 ASP A C 1
ATOM 615 O O . ASP A 1 82 ? -0.250 -8.441 -27.234 1.00 78.56 82 ASP A O 1
ATOM 619 N N . GLY A 1 83 ? -1.551 -8.009 -25.452 1.00 76.56 83 GLY A N 1
ATOM 620 C CA . GLY A 1 83 ? -2.038 -9.367 -25.230 1.00 76.56 83 GLY A CA 1
ATOM 621 C C . GLY A 1 83 ? -1.094 -10.254 -24.417 1.00 76.56 83 GLY A C 1
ATOM 622 O O . GLY A 1 83 ? -1.393 -11.438 -24.239 1.00 76.56 83 GLY A O 1
ATOM 623 N N . SER A 1 84 ? 0.030 -9.724 -23.930 1.00 80.81 84 SER A N 1
ATOM 624 C CA . SER A 1 84 ? 0.880 -10.420 -22.964 1.00 80.81 84 SER A CA 1
ATOM 625 C C . SER A 1 84 ? 0.280 -10.384 -21.553 1.00 80.81 84 SER A C 1
ATOM 627 O O . SER A 1 84 ? -0.688 -9.672 -21.283 1.00 80.81 84 SER A O 1
ATOM 629 N N . VAL A 1 85 ? 0.821 -11.210 -20.656 1.00 80.81 85 VAL A N 1
ATOM 630 C CA . VAL A 1 85 ? 0.406 -11.285 -19.250 1.00 80.81 85 VAL A CA 1
ATOM 631 C C . VAL A 1 85 ? 1.626 -11.044 -18.375 1.00 80.81 85 VAL A C 1
ATOM 633 O O . VAL A 1 85 ? 2.676 -11.651 -18.595 1.00 80.81 85 VAL A O 1
ATOM 636 N N . GLU A 1 86 ? 1.472 -10.170 -17.388 1.00 81.75 86 GLU A N 1
ATOM 637 C CA . GLU A 1 86 ? 2.493 -9.841 -16.399 1.00 81.75 86 GLU A CA 1
ATOM 638 C C . GLU A 1 86 ? 2.012 -10.261 -15.004 1.00 81.75 86 GLU A C 1
ATOM 640 O O . GLU A 1 86 ? 0.887 -9.954 -14.613 1.00 81.75 86 GLU A O 1
ATOM 645 N N . GLU A 1 87 ? 2.857 -10.970 -14.250 1.00 85.19 87 GLU A N 1
ATOM 646 C CA . GLU A 1 87 ? 2.615 -11.243 -12.831 1.00 85.19 87 GLU A CA 1
ATOM 647 C C . GLU A 1 87 ? 3.127 -10.058 -12.009 1.00 85.19 87 GLU A C 1
ATOM 649 O O . GLU A 1 87 ? 4.316 -9.730 -12.039 1.00 85.19 87 GLU A O 1
ATOM 654 N N . ILE A 1 88 ? 2.231 -9.425 -11.259 1.00 84.62 88 ILE A N 1
ATOM 655 C CA . ILE A 1 88 ? 2.550 -8.304 -10.381 1.00 84.62 88 ILE A CA 1
ATOM 656 C C . ILE A 1 88 ? 2.402 -8.700 -8.914 1.00 84.62 88 ILE A C 1
ATOM 658 O O . ILE A 1 88 ? 1.485 -9.425 -8.538 1.00 84.62 88 ILE A O 1
ATOM 662 N N . GLY A 1 89 ? 3.294 -8.187 -8.068 1.00 87.62 89 GLY A N 1
ATOM 663 C CA . GLY A 1 89 ? 3.188 -8.295 -6.614 1.00 87.62 89 GLY A CA 1
ATOM 664 C C . GLY A 1 89 ? 2.689 -6.992 -5.995 1.00 87.62 89 GLY A C 1
ATOM 665 O O . GLY A 1 89 ? 3.110 -5.905 -6.399 1.00 87.62 89 GLY A O 1
ATOM 666 N N . PHE A 1 90 ? 1.836 -7.089 -4.982 1.00 91.25 90 PHE A N 1
ATOM 667 C CA . PHE A 1 90 ? 1.304 -5.935 -4.260 1.00 91.25 90 PHE A CA 1
ATOM 668 C C . PHE A 1 90 ? 1.210 -6.193 -2.756 1.00 91.25 90 PHE A C 1
ATOM 670 O O . PHE A 1 90 ? 1.307 -7.323 -2.268 1.00 91.25 90 PHE A O 1
ATOM 677 N N . THR A 1 91 ? 1.090 -5.118 -1.980 1.00 93.50 91 THR A N 1
ATOM 678 C CA . THR A 1 91 ? 1.019 -5.188 -0.518 1.00 93.50 91 THR A CA 1
ATOM 679 C C . THR A 1 91 ? 0.029 -4.175 0.035 1.00 93.50 91 THR A C 1
ATOM 681 O O . THR A 1 91 ? 0.090 -2.996 -0.304 1.00 93.50 91 THR A O 1
ATOM 684 N N . THR A 1 92 ? -0.819 -4.611 0.961 1.00 94.12 92 THR A N 1
ATOM 685 C CA . THR A 1 92 ? -1.683 -3.735 1.759 1.00 94.12 92 THR A CA 1
ATOM 686 C C . THR A 1 92 ? -1.222 -3.760 3.207 1.00 94.12 92 THR A C 1
ATOM 688 O O . THR A 1 92 ? -1.157 -4.820 3.822 1.00 94.12 92 THR A O 1
ATOM 691 N N . TYR A 1 93 ? -0.942 -2.593 3.780 1.00 93.62 93 TYR A N 1
ATOM 692 C CA . TYR A 1 93 ? -0.795 -2.442 5.226 1.00 93.62 93 TYR A CA 1
ATOM 693 C C . TYR A 1 93 ? -2.112 -1.933 5.797 1.00 93.62 93 TYR A C 1
ATOM 695 O O . TYR A 1 93 ? -2.496 -0.798 5.527 1.00 93.62 93 TYR A O 1
ATOM 703 N N . GLU A 1 94 ? -2.788 -2.765 6.577 1.00 93.62 94 GLU A N 1
ATOM 704 C CA . GLU A 1 94 ? -4.031 -2.434 7.267 1.00 93.62 94 GLU A CA 1
ATOM 705 C C . GLU A 1 94 ? -3.754 -2.160 8.746 1.00 93.62 94 GLU A C 1
ATOM 707 O O . GLU A 1 94 ? -3.072 -2.933 9.415 1.00 93.62 94 GLU A O 1
ATOM 712 N N . ASN A 1 95 ? -4.334 -1.088 9.271 1.00 93.44 95 ASN A N 1
ATOM 713 C CA . ASN A 1 95 ? -4.432 -0.795 10.690 1.00 93.44 95 ASN A CA 1
ATOM 714 C C . ASN A 1 95 ? -5.868 -1.076 11.144 1.00 93.44 95 ASN A C 1
ATOM 716 O O . ASN A 1 95 ? -6.786 -0.332 10.801 1.00 93.44 95 ASN A O 1
ATOM 720 N N . GLN A 1 96 ? -6.042 -2.130 11.935 1.00 92.25 96 GLN A N 1
ATOM 721 C CA . GLN A 1 96 ? -7.317 -2.562 12.503 1.00 92.25 96 GLN A CA 1
ATOM 722 C C . GLN A 1 96 ? -7.486 -2.017 13.921 1.00 92.25 96 GLN A C 1
ATOM 724 O O . GLN A 1 96 ? -6.757 -2.471 14.808 1.00 92.25 96 GLN A O 1
ATOM 729 N N . PRO A 1 97 ? -8.429 -1.094 14.190 1.00 90.50 97 PRO A N 1
ATOM 730 C CA . PRO A 1 97 ? -8.679 -0.625 15.546 1.00 90.50 97 PRO A CA 1
ATOM 731 C C . PRO A 1 97 ? -8.928 -1.788 16.512 1.00 90.50 97 PRO A C 1
ATOM 733 O O . PRO A 1 97 ? -9.744 -2.678 16.250 1.00 90.50 97 PRO A O 1
ATOM 736 N N . VAL A 1 98 ? -8.220 -1.787 17.642 1.00 88.25 98 VAL A N 1
ATOM 737 C CA . VAL A 1 98 ? -8.366 -2.843 18.649 1.00 88.25 98 VAL A CA 1
ATOM 738 C C . VAL A 1 98 ? -9.783 -2.808 19.233 1.00 88.25 98 VAL A C 1
ATOM 740 O O . VAL A 1 98 ? -10.343 -1.747 19.504 1.00 88.25 98 VAL A O 1
ATOM 743 N N . GLY A 1 99 ? -10.373 -3.986 19.445 1.00 81.88 99 GLY A N 1
ATOM 744 C CA . GLY A 1 99 ? -11.713 -4.125 20.024 1.00 81.88 99 GLY A CA 1
ATOM 745 C C . GLY A 1 99 ? -12.864 -4.096 19.013 1.00 81.88 99 GLY A C 1
ATOM 746 O O . GLY A 1 99 ? -14.023 -4.173 19.425 1.00 81.88 99 GLY A O 1
ATOM 747 N N . VAL A 1 100 ? -12.571 -4.033 17.711 1.00 80.25 100 VAL A N 1
ATOM 748 C CA . VAL A 1 100 ? -13.564 -4.163 16.636 1.00 80.25 100 VAL A CA 1
ATOM 749 C C . VAL A 1 100 ? -13.718 -5.630 16.215 1.00 80.25 100 VAL A C 1
ATOM 751 O O . VAL A 1 100 ? -12.741 -6.343 16.004 1.00 80.25 100 VAL A O 1
ATOM 754 N N . ASP A 1 101 ? -14.964 -6.093 16.079 1.00 80.44 101 ASP A N 1
ATOM 755 C CA . ASP A 1 101 ? -15.288 -7.419 15.534 1.00 80.44 101 ASP A CA 1
ATOM 756 C C . ASP A 1 101 ? -15.511 -7.326 14.018 1.00 80.44 101 ASP A C 1
ATOM 758 O O . ASP A 1 101 ? -16.626 -7.114 13.534 1.00 80.44 101 ASP A O 1
ATOM 762 N N . PHE A 1 102 ? -14.420 -7.468 13.269 1.00 77.19 102 PHE A N 1
ATOM 763 C CA . PHE A 1 102 ? -14.372 -7.315 11.813 1.00 77.19 102 PHE A CA 1
ATOM 764 C C . PHE A 1 102 ? -15.242 -8.317 11.044 1.00 77.19 102 PHE A C 1
ATOM 766 O O . PHE A 1 102 ? -15.817 -7.976 10.006 1.00 77.19 102 PHE A O 1
ATOM 773 N N . ALA A 1 103 ? -15.388 -9.540 11.563 1.00 73.69 103 ALA A N 1
ATOM 774 C CA . ALA A 1 103 ? -16.177 -10.585 10.919 1.00 73.69 103 ALA A CA 1
ATOM 775 C C . ALA A 1 103 ? -17.675 -10.242 10.912 1.00 73.69 103 ALA A C 1
ATOM 777 O O . ALA A 1 103 ? -18.367 -10.489 9.924 1.00 73.69 103 ALA A O 1
ATOM 778 N N . LYS A 1 104 ? -18.186 -9.620 11.983 1.00 69.75 104 LYS A N 1
ATOM 779 C CA . LYS A 1 104 ? -19.608 -9.246 12.087 1.00 69.75 104 LYS A CA 1
ATOM 780 C C . LYS A 1 104 ? -20.018 -8.073 11.198 1.00 69.75 104 LYS A C 1
ATOM 782 O O . LYS A 1 104 ? -21.209 -7.901 10.952 1.00 69.75 104 LYS A O 1
ATOM 787 N N . ILE A 1 105 ? -19.059 -7.282 10.720 1.00 75.31 105 ILE A N 1
ATOM 788 C CA . ILE A 1 105 ? -19.304 -6.060 9.937 1.00 75.31 105 ILE A CA 1
ATOM 789 C C . ILE A 1 105 ? -18.819 -6.170 8.486 1.00 75.31 105 ILE A C 1
ATOM 791 O O . ILE A 1 105 ? -18.691 -5.161 7.799 1.00 75.31 105 ILE A O 1
ATOM 795 N N . SER A 1 106 ? -18.580 -7.397 8.004 1.00 78.00 106 SER A N 1
ATOM 796 C CA . SER A 1 106 ? -18.131 -7.676 6.627 1.00 78.00 106 SER A CA 1
ATOM 797 C C . SER A 1 106 ? -16.833 -6.947 6.247 1.00 78.00 106 SER A C 1
ATOM 799 O O . SER A 1 106 ? -16.690 -6.478 5.120 1.00 78.00 106 SER A O 1
ATOM 801 N N . CYS A 1 107 ? -15.904 -6.814 7.200 1.00 84.19 107 CYS A N 1
ATOM 802 C CA . CYS A 1 107 ? -14.610 -6.148 7.009 1.00 84.19 107 CYS A CA 1
ATOM 803 C C . CYS A 1 107 ? -13.434 -7.072 7.373 1.00 84.19 107 CYS A C 1
ATOM 805 O O . CYS A 1 107 ? -12.538 -6.675 8.109 1.00 84.19 107 CYS A O 1
ATOM 807 N N . SER A 1 108 ? -13.486 -8.342 6.967 1.00 77.81 108 SER A N 1
ATOM 808 C CA . SER A 1 108 ? -12.511 -9.364 7.370 1.00 77.81 108 SER A CA 1
ATOM 809 C C . SER A 1 108 ? -11.488 -9.666 6.278 1.00 77.81 108 SER A C 1
ATOM 811 O O . SER A 1 108 ? -11.856 -9.765 5.109 1.00 77.81 108 SER A O 1
ATOM 813 N N . GLY A 1 109 ? -10.240 -9.935 6.675 1.00 73.69 109 GLY A N 1
ATOM 814 C CA . GLY A 1 109 ? -9.200 -10.440 5.771 1.00 73.69 109 GLY A CA 1
ATOM 815 C C . GLY A 1 109 ? -8.755 -9.428 4.714 1.00 73.69 109 GLY A C 1
ATOM 816 O O . GLY A 1 109 ? -8.490 -9.817 3.584 1.00 73.69 109 GLY A O 1
ATOM 817 N N . GLY A 1 110 ? -8.743 -8.137 5.060 1.00 77.81 110 GLY A N 1
ATOM 818 C CA . GLY A 1 110 ? -8.341 -7.044 4.172 1.00 77.81 110 GLY A CA 1
ATOM 819 C C . GLY A 1 110 ? -9.397 -6.636 3.137 1.00 77.81 110 GLY A C 1
ATOM 820 O O . GLY A 1 110 ? -9.154 -5.723 2.345 1.00 77.81 110 GLY A O 1
ATOM 821 N N . ASN A 1 111 ? -10.572 -7.274 3.144 1.00 84.38 111 ASN A N 1
ATOM 822 C CA . ASN A 1 111 ? -11.737 -6.838 2.379 1.00 84.38 111 ASN A CA 1
ATOM 823 C C . ASN A 1 111 ? -12.613 -5.915 3.238 1.00 84.38 111 ASN A C 1
ATOM 825 O O . ASN A 1 111 ? -12.900 -6.232 4.391 1.00 84.38 111 ASN A O 1
ATOM 829 N N . HIS A 1 112 ? -13.057 -4.791 2.672 1.00 87.62 112 HIS A N 1
ATOM 830 C CA . HIS A 1 112 ? -13.776 -3.735 3.380 1.00 87.62 112 HIS A CA 1
ATOM 831 C C . HIS A 1 112 ? -14.996 -3.248 2.593 1.00 87.62 112 HIS A C 1
ATOM 833 O O . HIS A 1 112 ? -14.863 -2.618 1.547 1.00 87.62 112 HIS A O 1
ATOM 839 N N . ALA A 1 113 ? -16.193 -3.441 3.157 1.00 85.19 113 ALA A N 1
ATOM 840 C CA . ALA A 1 113 ? -17.461 -3.053 2.526 1.00 85.19 113 ALA A CA 1
ATOM 841 C C . ALA A 1 113 ? -17.642 -1.534 2.307 1.00 85.19 113 ALA A C 1
ATOM 843 O O . ALA A 1 113 ? -18.448 -1.128 1.476 1.00 85.19 113 ALA A O 1
ATOM 844 N N . GLY A 1 114 ? -16.922 -0.697 3.062 1.00 86.12 114 GLY A N 1
ATOM 845 C CA . GLY A 1 114 ? -16.968 0.768 2.960 1.00 86.12 114 GLY A CA 1
ATOM 846 C C . GLY A 1 114 ? -15.597 1.389 2.730 1.00 86.12 114 GLY A C 1
ATOM 847 O O . GLY A 1 114 ? -15.264 2.373 3.387 1.00 86.12 114 GLY A O 1
ATOM 848 N N . LYS A 1 115 ? -14.761 0.751 1.908 1.00 88.81 115 LYS A N 1
ATOM 849 C CA . LYS A 1 115 ? -13.423 1.248 1.580 1.00 88.81 115 LYS A CA 1
ATOM 850 C C . LYS A 1 115 ? -13.514 2.515 0.737 1.00 88.81 115 LYS A C 1
ATOM 852 O O . LYS A 1 115 ? -14.153 2.527 -0.310 1.00 88.81 115 LYS A O 1
ATOM 857 N N . GLU A 1 116 ? -12.852 3.562 1.196 1.00 89.94 116 GLU A N 1
ATOM 858 C CA . GLU A 1 116 ? -12.718 4.836 0.506 1.00 89.94 116 GLU A CA 1
ATOM 859 C C . GLU A 1 116 ? -11.244 5.195 0.413 1.00 89.94 116 GLU A C 1
ATOM 861 O O . GLU A 1 116 ? -10.527 5.177 1.416 1.00 89.94 116 GLU A O 1
ATOM 866 N N . TYR A 1 117 ? -10.810 5.568 -0.782 1.00 89.19 117 TYR A N 1
ATOM 867 C CA . TYR A 1 117 ? -9.479 6.107 -0.995 1.00 89.19 117 TYR A CA 1
ATOM 868 C C . TYR A 1 117 ? -9.386 7.562 -0.543 1.00 89.19 117 TYR A C 1
ATOM 870 O O . TYR A 1 117 ? -10.324 8.349 -0.708 1.00 89.19 117 TYR A O 1
ATOM 878 N N . VAL A 1 118 ? -8.241 7.912 0.034 1.00 86.69 118 VAL A N 1
ATOM 879 C CA . VAL A 1 118 ? -7.942 9.239 0.568 1.00 86.69 118 VAL A CA 1
ATOM 880 C C . VAL A 1 118 ? -6.828 9.856 -0.266 1.00 86.69 118 VAL A C 1
ATOM 882 O O . VAL A 1 118 ? -5.753 9.284 -0.408 1.00 86.69 118 VAL A O 1
ATOM 885 N N . GLY A 1 119 ? -7.090 11.043 -0.814 1.00 83.38 119 GLY A N 1
ATOM 886 C CA . GLY A 1 119 ? -6.112 11.772 -1.618 1.00 83.38 119 GLY A CA 1
ATOM 887 C C . GLY A 1 119 ? -5.764 11.097 -2.950 1.00 83.38 119 GLY A C 1
ATOM 888 O O . GLY A 1 119 ? -6.450 10.185 -3.420 1.00 83.38 119 GLY A O 1
ATOM 889 N N . SER A 1 120 ? -4.708 11.610 -3.579 1.00 83.06 120 SER A N 1
ATOM 890 C CA . SER A 1 120 ? -4.107 11.047 -4.789 1.00 83.06 120 SER A CA 1
ATOM 891 C C . SER A 1 120 ? -3.147 9.906 -4.451 1.00 83.06 120 SER A C 1
ATOM 893 O O . SER A 1 120 ? -2.695 9.778 -3.314 1.00 83.06 120 SER A O 1
ATOM 895 N N . VAL A 1 121 ? -2.795 9.110 -5.459 1.00 84.31 121 VAL A N 1
ATOM 896 C CA . VAL A 1 121 ? -1.714 8.126 -5.342 1.00 84.31 121 VAL A CA 1
ATOM 897 C C . VAL A 1 121 ? -0.387 8.868 -5.173 1.00 84.31 121 VAL A C 1
ATOM 899 O O . VAL A 1 121 ? -0.018 9.693 -6.010 1.00 84.31 121 VAL A O 1
ATOM 902 N N . ASP A 1 122 ? 0.327 8.584 -4.088 1.00 85.31 122 ASP A N 1
ATOM 903 C CA . ASP A 1 122 ? 1.708 9.020 -3.897 1.00 85.31 122 ASP A CA 1
ATOM 904 C C . ASP A 1 122 ? 2.630 8.149 -4.749 1.00 85.31 122 ASP A C 1
ATOM 906 O O . ASP A 1 122 ? 2.499 6.923 -4.773 1.00 85.31 122 ASP A O 1
ATOM 910 N N . THR A 1 123 ? 3.562 8.784 -5.451 1.00 84.81 123 THR A N 1
ATOM 911 C CA . THR A 1 123 ? 4.517 8.089 -6.313 1.00 84.81 123 THR A CA 1
ATOM 912 C C . THR A 1 123 ? 5.924 8.459 -5.901 1.00 84.81 123 THR A C 1
ATOM 914 O O . THR A 1 123 ? 6.292 9.634 -5.862 1.00 84.81 123 THR A O 1
ATOM 917 N N . ARG A 1 124 ? 6.736 7.444 -5.612 1.00 84.88 124 ARG A N 1
ATOM 918 C CA . ARG A 1 124 ? 8.116 7.626 -5.176 1.00 84.88 124 ARG A CA 1
ATOM 919 C C . ARG A 1 124 ? 9.055 6.707 -5.931 1.00 84.88 124 ARG A C 1
ATOM 921 O O . ARG A 1 124 ? 8.897 5.490 -5.923 1.00 84.88 124 ARG A O 1
ATOM 928 N N . ARG A 1 125 ? 10.137 7.280 -6.453 1.00 85.94 125 ARG A N 1
ATOM 929 C CA . ARG A 1 125 ? 11.265 6.509 -6.973 1.00 85.94 125 ARG A CA 1
ATOM 930 C C . ARG A 1 125 ? 12.253 6.127 -5.872 1.00 85.94 125 ARG A C 1
ATOM 932 O O . ARG A 1 125 ? 12.667 6.953 -5.057 1.00 85.94 125 ARG A O 1
ATOM 939 N N . ILE A 1 126 ? 12.661 4.865 -5.869 1.00 87.94 126 ILE A N 1
ATOM 940 C CA . ILE A 1 126 ? 13.747 4.319 -5.057 1.00 87.94 126 ILE A CA 1
ATOM 941 C C . ILE A 1 126 ? 14.916 4.017 -5.995 1.00 87.94 126 ILE A C 1
ATOM 943 O O . ILE A 1 126 ? 14.829 3.139 -6.856 1.00 87.94 126 ILE A O 1
ATOM 947 N N . HIS A 1 127 ? 16.015 4.757 -5.838 1.00 87.25 127 HIS A N 1
ATOM 948 C CA . HIS A 1 127 ? 17.224 4.536 -6.627 1.00 87.25 127 HIS A CA 1
ATOM 949 C C . HIS A 1 127 ? 18.038 3.357 -6.090 1.00 87.25 127 HIS A C 1
ATOM 951 O O . HIS A 1 127 ? 18.308 3.273 -4.890 1.00 87.25 127 HIS A O 1
ATOM 957 N N . HIS A 1 128 ? 18.455 2.472 -6.997 1.00 85.31 128 HIS A N 1
ATOM 958 C CA . HIS A 1 128 ? 19.418 1.416 -6.696 1.00 85.31 128 HIS A CA 1
ATOM 959 C C . HIS A 1 128 ? 20.838 2.016 -6.604 1.00 85.31 128 HIS A C 1
ATOM 961 O O . HIS A 1 128 ? 21.109 3.021 -7.265 1.00 85.31 128 HIS A O 1
ATOM 967 N N . PRO A 1 129 ? 21.763 1.442 -5.811 1.00 87.38 129 PRO A N 1
ATOM 968 C CA . PRO A 1 129 ? 23.152 1.912 -5.716 1.00 87.38 129 PRO A CA 1
ATOM 969 C C . PRO A 1 129 ? 23.978 1.828 -7.013 1.00 87.38 129 PRO A C 1
ATOM 971 O O . PRO A 1 129 ? 25.108 2.318 -7.027 1.00 87.38 129 PRO A O 1
ATOM 974 N N . ASP A 1 130 ? 23.467 1.208 -8.078 1.00 86.94 130 ASP A N 1
ATOM 975 C CA . ASP A 1 130 ? 24.196 1.082 -9.342 1.00 86.94 130 ASP A CA 1
ATOM 976 C C . ASP A 1 130 ? 24.311 2.427 -10.081 1.00 86.94 130 ASP A C 1
ATOM 978 O O . ASP A 1 130 ? 23.365 3.219 -10.061 1.00 86.94 130 ASP A O 1
ATOM 982 N N . PRO A 1 131 ? 25.432 2.690 -10.786 1.00 89.12 131 PRO A N 1
ATOM 983 C CA . PRO A 1 131 ? 25.592 3.907 -11.573 1.00 89.12 131 PRO A CA 1
ATOM 984 C C . PRO A 1 131 ? 24.524 4.034 -12.660 1.00 89.12 131 PRO A C 1
ATOM 986 O O . PRO A 1 131 ? 24.298 3.102 -13.431 1.00 89.12 131 PRO A O 1
ATOM 989 N N . HIS A 1 132 ? 23.916 5.214 -12.766 1.00 84.44 132 HIS A N 1
ATOM 990 C CA . HIS A 1 132 ? 22.969 5.511 -13.835 1.00 84.44 132 HIS A CA 1
ATOM 991 C C . HIS A 1 132 ? 23.657 5.586 -15.215 1.00 84.44 132 HIS A C 1
ATOM 993 O O . HIS A 1 132 ? 24.788 6.075 -15.311 1.00 84.44 132 HIS A O 1
ATOM 999 N N . PRO A 1 133 ? 22.976 5.158 -16.298 1.00 89.56 133 PRO A N 1
ATOM 1000 C CA . PRO A 1 133 ? 21.594 4.683 -16.318 1.00 89.56 133 PRO A CA 1
ATOM 1001 C C . PRO A 1 133 ? 21.445 3.245 -15.793 1.00 89.56 133 PRO A C 1
ATOM 1003 O O . PRO A 1 133 ? 22.239 2.368 -16.126 1.00 89.56 133 PRO A O 1
ATOM 1006 N N . CYS A 1 134 ? 20.425 3.014 -14.966 1.00 85.19 134 CYS A N 1
ATOM 1007 C CA . CYS A 1 134 ? 20.180 1.728 -14.313 1.00 85.19 134 CYS A CA 1
ATOM 1008 C C . CYS A 1 134 ? 18.683 1.496 -14.052 1.00 85.19 134 CYS A C 1
ATOM 1010 O O . CYS A 1 134 ? 17.858 2.403 -14.195 1.00 85.19 134 CYS A O 1
ATOM 1012 N N . GLN A 1 135 ? 18.334 0.273 -13.656 1.00 85.25 135 GLN A N 1
ATOM 1013 C CA . GLN A 1 135 ? 16.980 -0.088 -13.241 1.00 85.25 135 GLN A CA 1
ATOM 1014 C C . GLN A 1 135 ? 16.757 0.352 -11.787 1.00 85.25 135 GLN A C 1
ATOM 1016 O O . GLN A 1 135 ? 17.425 -0.119 -10.869 1.00 85.25 135 GLN A O 1
ATOM 1021 N N . CYS A 1 136 ? 15.835 1.288 -11.589 1.00 87.81 136 CYS A N 1
ATOM 1022 C CA . CYS A 1 136 ? 15.342 1.722 -10.281 1.00 87.81 136 CYS A CA 1
ATOM 1023 C C . CYS A 1 136 ? 13.945 1.132 -10.032 1.00 87.81 136 CYS A C 1
ATOM 1025 O O . CYS A 1 136 ? 13.410 0.412 -10.876 1.00 87.81 136 CYS A O 1
ATOM 1027 N N . THR A 1 137 ? 13.342 1.449 -8.888 1.00 86.62 137 THR A N 1
ATOM 1028 C CA . THR A 1 137 ? 11.976 1.021 -8.551 1.00 86.62 137 THR A CA 1
ATOM 1029 C C . THR A 1 137 ? 11.075 2.234 -8.391 1.00 86.62 137 THR A C 1
ATOM 1031 O O . THR A 1 137 ? 11.435 3.175 -7.684 1.00 86.62 137 THR A O 1
ATOM 1034 N N . GLU A 1 138 ? 9.911 2.220 -9.025 1.00 87.06 138 GLU A N 1
ATOM 1035 C CA . GLU A 1 138 ? 8.826 3.159 -8.751 1.00 87.06 138 GLU A CA 1
ATOM 1036 C C . GLU A 1 138 ? 7.842 2.498 -7.792 1.00 87.06 138 GLU A C 1
ATOM 1038 O O . GLU A 1 138 ? 7.499 1.331 -7.963 1.00 87.06 138 GLU A O 1
ATOM 1043 N N . VAL A 1 139 ? 7.458 3.211 -6.738 1.00 87.56 139 VAL A N 1
ATOM 1044 C CA . VAL A 1 139 ? 6.521 2.737 -5.721 1.00 87.56 139 VAL A CA 1
ATOM 1045 C C . VAL A 1 139 ? 5.320 3.660 -5.719 1.00 87.56 139 VAL A C 1
ATOM 1047 O O . VAL A 1 139 ? 5.453 4.859 -5.473 1.00 87.56 139 VAL A O 1
ATOM 1050 N N . TYR A 1 140 ? 4.157 3.069 -5.940 1.00 88.81 140 TYR A N 1
ATOM 1051 C CA . TYR A 1 140 ? 2.860 3.719 -5.895 1.00 88.81 140 TYR A CA 1
ATOM 1052 C C . TYR A 1 140 ? 2.190 3.378 -4.574 1.00 88.81 140 TYR A C 1
ATOM 1054 O O . TYR A 1 140 ? 2.128 2.207 -4.195 1.00 88.81 140 TYR A O 1
ATOM 1062 N N . THR A 1 141 ? 1.717 4.390 -3.855 1.00 89.81 141 THR A N 1
ATOM 1063 C CA . THR A 1 141 ? 1.026 4.227 -2.575 1.00 89.81 141 THR A CA 1
ATOM 1064 C C . THR A 1 141 ? -0.305 4.958 -2.599 1.00 89.81 141 THR A C 1
ATOM 1066 O O . THR A 1 141 ? -0.338 6.161 -2.838 1.00 89.81 141 THR A O 1
ATOM 1069 N N . HIS A 1 142 ? -1.399 4.264 -2.287 1.00 90.69 142 HIS A N 1
ATOM 1070 C CA . HIS A 1 142 ? -2.700 4.902 -2.088 1.00 90.69 142 HIS A CA 1
ATOM 1071 C C . HIS A 1 142 ? -3.192 4.675 -0.668 1.00 90.69 142 HIS A C 1
ATOM 1073 O O . HIS A 1 142 ? -3.258 3.542 -0.183 1.00 90.69 142 HIS A O 1
ATOM 1079 N N . GLU A 1 143 ? -3.507 5.765 0.018 1.00 91.75 143 GLU A N 1
ATOM 1080 C CA . GLU A 1 143 ? -4.100 5.706 1.345 1.00 91.75 143 GLU A CA 1
ATOM 1081 C C . GLU A 1 143 ? -5.595 5.418 1.241 1.00 91.75 143 GLU A C 1
ATOM 1083 O O . GLU A 1 143 ? -6.288 5.900 0.342 1.00 91.75 143 GLU A O 1
ATOM 1088 N N . TRP A 1 144 ? -6.117 4.643 2.183 1.00 91.44 144 TRP A N 1
ATOM 1089 C CA . TRP A 1 144 ? -7.538 4.345 2.258 1.00 91.44 144 TRP A CA 1
ATOM 1090 C C . TRP A 1 144 ? -8.016 4.288 3.706 1.00 91.44 144 TRP A C 1
ATOM 1092 O O . TRP A 1 144 ? -7.256 4.060 4.652 1.00 91.44 144 TRP A O 1
ATOM 1102 N N . ARG A 1 145 ? -9.323 4.466 3.877 1.00 91.12 145 ARG A N 1
ATOM 1103 C CA . ARG A 1 145 ? -10.044 4.277 5.138 1.00 91.12 145 ARG A CA 1
ATOM 1104 C C . ARG A 1 145 ? -11.320 3.487 4.900 1.00 91.12 145 ARG A C 1
ATOM 1106 O O . ARG A 1 145 ? -11.897 3.538 3.820 1.00 91.12 145 ARG A O 1
ATOM 1113 N N . CYS A 1 146 ? -11.791 2.776 5.911 1.00 90.12 146 CYS A N 1
ATOM 1114 C CA . CYS A 1 146 ? -13.072 2.096 5.874 1.00 90.12 146 CYS A CA 1
ATOM 1115 C 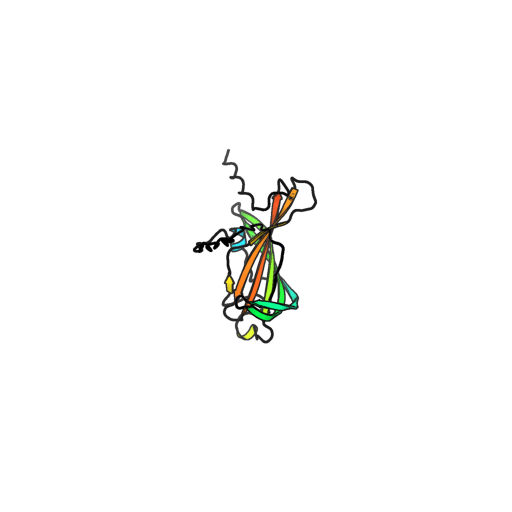C . CYS A 1 146 ? -14.090 2.836 6.740 1.00 90.12 146 CYS A C 1
ATOM 1117 O O . CYS A 1 146 ? -13.956 2.896 7.963 1.00 90.12 146 CYS A O 1
ATOM 1119 N N . THR A 1 147 ? -15.161 3.327 6.124 1.00 89.38 147 THR A N 1
ATOM 1120 C CA . THR A 1 147 ? -16.244 4.044 6.818 1.00 89.38 147 THR A CA 1
ATOM 1121 C C . THR A 1 147 ? -17.131 3.142 7.679 1.00 89.38 147 THR A C 1
ATOM 1123 O O . THR A 1 147 ? -17.916 3.639 8.481 1.00 89.38 147 THR A O 1
ATOM 1126 N N . VAL A 1 148 ? -16.995 1.817 7.547 1.00 89.19 148 VAL A N 1
ATOM 1127 C CA . VAL A 1 148 ? -17.793 0.823 8.283 1.00 89.19 148 VAL A CA 1
ATOM 1128 C C . VAL A 1 148 ? -17.099 0.359 9.563 1.00 89.19 148 VAL A C 1
ATOM 1130 O O . VAL A 1 148 ? -17.740 0.275 10.608 1.00 89.19 148 VAL A O 1
ATOM 1133 N N . CYS A 1 149 ? -15.805 0.038 9.493 1.00 87.38 149 CYS A N 1
ATOM 1134 C CA . CYS A 1 149 ? -15.066 -0.558 10.613 1.00 87.38 149 CYS A CA 1
ATOM 1135 C C . CYS A 1 149 ? -14.024 0.366 11.248 1.00 87.38 149 CYS A C 1
ATOM 1137 O O . CYS A 1 149 ? -13.483 0.032 12.299 1.00 87.38 149 CYS A O 1
ATOM 1139 N N . GLY A 1 150 ? -13.728 1.507 10.623 1.00 87.00 150 GLY A N 1
ATOM 1140 C CA . GLY A 1 150 ? -12.682 2.413 11.084 1.00 87.00 150 GLY A CA 1
ATOM 1141 C C . GLY A 1 150 ? -11.257 1.933 10.797 1.00 87.00 150 GLY A C 1
ATOM 1142 O O . GLY A 1 150 ? -10.326 2.638 11.175 1.00 87.00 150 GLY A O 1
ATOM 1143 N N . SER A 1 151 ? -11.063 0.786 10.126 1.00 90.56 151 SER A N 1
ATOM 1144 C CA . SER A 1 151 ? -9.743 0.425 9.595 1.00 90.56 151 SER A CA 1
ATOM 1145 C C . SER A 1 151 ? -9.243 1.494 8.637 1.00 90.56 151 SER A C 1
ATOM 1147 O O . SER A 1 151 ? -10.016 2.100 7.892 1.00 90.56 151 SER A O 1
ATOM 1149 N N . SER A 1 152 ? -7.935 1.682 8.620 1.00 92.00 152 SER A N 1
ATOM 1150 C CA . SER A 1 152 ? -7.242 2.511 7.641 1.00 92.00 152 SER A CA 1
ATOM 1151 C C . SER A 1 152 ? -6.019 1.780 7.136 1.00 92.00 152 SER A C 1
ATOM 1153 O O . SER A 1 152 ? -5.561 0.820 7.755 1.00 92.00 152 SER A O 1
ATOM 1155 N N . GLY A 1 153 ? -5.467 2.214 6.017 1.00 92.38 153 GLY A N 1
ATOM 1156 C CA . GLY A 1 153 ? -4.304 1.539 5.488 1.00 92.38 153 GLY A CA 1
ATOM 1157 C C . GLY A 1 153 ? -3.693 2.209 4.285 1.00 92.38 153 GLY A C 1
ATOM 1158 O O . GLY A 1 153 ? -4.125 3.264 3.826 1.00 92.38 153 GLY A O 1
ATOM 1159 N N . THR A 1 154 ? -2.659 1.548 3.789 1.00 93.25 154 THR A N 1
ATOM 1160 C CA . THR A 1 154 ? -1.974 1.916 2.556 1.00 93.25 154 THR A CA 1
ATOM 1161 C C . THR A 1 154 ? -1.901 0.708 1.653 1.00 93.25 154 THR A C 1
ATOM 1163 O O . THR A 1 154 ? -1.479 -0.363 2.095 1.00 93.25 154 THR A O 1
ATOM 1166 N N . GLU A 1 155 ? -2.256 0.899 0.397 1.00 93.31 155 GLU A N 1
ATOM 1167 C CA . GLU A 1 155 ? -2.017 -0.047 -0.683 1.00 93.31 155 GLU A CA 1
ATOM 1168 C C . GLU A 1 155 ? -0.770 0.342 -1.433 1.00 93.31 155 GLU A C 1
ATOM 1170 O O . GLU A 1 155 ? -0.543 1.525 -1.682 1.00 93.31 155 GLU A O 1
ATOM 1175 N N . ARG A 1 156 ? 0.047 -0.651 -1.764 1.00 91.75 156 ARG A N 1
ATOM 1176 C CA . ARG A 1 156 ? 1.316 -0.448 -2.436 1.00 91.75 156 ARG A CA 1
ATOM 1177 C C . ARG A 1 156 ? 1.488 -1.410 -3.584 1.00 91.75 156 ARG A C 1
ATOM 1179 O O . ARG A 1 156 ? 1.333 -2.621 -3.429 1.00 91.75 156 ARG A O 1
ATOM 1186 N N . TRP A 1 157 ? 1.916 -0.841 -4.695 1.00 89.44 157 TRP A N 1
ATOM 1187 C CA . TRP A 1 157 ? 2.420 -1.555 -5.850 1.00 89.44 157 TRP A CA 1
ATOM 1188 C C . TRP A 1 157 ? 3.757 -0.942 -6.252 1.00 89.44 157 TRP A C 1
ATOM 1190 O O . TRP A 1 157 ? 4.021 0.233 -5.990 1.00 89.44 157 TRP A O 1
ATOM 1200 N N . GLN A 1 158 ? 4.626 -1.757 -6.830 1.00 86.88 158 GLN A N 1
ATOM 1201 C CA . GLN A 1 158 ? 5.947 -1.335 -7.252 1.00 86.88 158 GLN A CA 1
ATOM 1202 C C . GLN A 1 158 ? 6.284 -1.943 -8.604 1.00 86.88 158 GLN A C 1
ATOM 1204 O O . GLN A 1 158 ? 5.978 -3.110 -8.852 1.00 86.88 158 GLN A O 1
ATOM 1209 N N . GLU A 1 159 ? 6.972 -1.178 -9.439 1.00 84.19 159 GLU A N 1
ATOM 1210 C CA . GLU A 1 159 ? 7.435 -1.653 -10.735 1.00 84.19 159 GLU A CA 1
ATOM 1211 C C . GLU A 1 159 ? 8.871 -1.204 -11.021 1.00 84.19 159 GLU A C 1
ATOM 1213 O O . GLU A 1 159 ? 9.349 -0.190 -10.490 1.00 84.19 159 GLU A O 1
ATOM 1218 N N . PRO A 1 160 ? 9.617 -1.979 -11.819 1.00 82.88 160 PRO A N 1
ATOM 1219 C CA . PRO A 1 160 ? 10.918 -1.545 -12.279 1.00 82.88 160 PRO A CA 1
ATOM 1220 C C . PRO A 1 160 ? 10.801 -0.404 -13.288 1.00 82.88 160 PRO A C 1
ATOM 1222 O O . PRO A 1 160 ? 10.007 -0.462 -14.219 1.00 82.88 160 PRO A O 1
ATOM 1225 N N . VAL A 1 161 ? 11.690 0.581 -13.181 1.00 83.94 161 VAL A N 1
ATOM 1226 C CA . VAL A 1 161 ? 11.749 1.702 -14.122 1.00 83.94 161 VAL A CA 1
ATOM 1227 C C . VAL A 1 161 ? 13.179 2.000 -14.550 1.00 83.94 161 VAL A C 1
ATOM 1229 O O . VAL A 1 161 ? 14.111 2.004 -13.739 1.00 83.94 161 VAL A O 1
ATOM 1232 N N . TRP A 1 162 ? 13.372 2.257 -15.843 1.00 84.81 162 TRP A N 1
ATOM 1233 C CA . TRP A 1 162 ? 14.670 2.673 -16.363 1.00 84.81 162 TRP A CA 1
ATOM 1234 C C . TRP A 1 162 ? 14.950 4.127 -15.985 1.00 84.81 162 TRP A C 1
ATOM 1236 O O . TRP A 1 162 ? 14.192 5.035 -16.324 1.00 84.81 162 TRP A O 1
ATOM 1246 N N . CYS A 1 163 ? 16.049 4.358 -15.273 1.00 83.81 163 CYS A N 1
ATOM 1247 C CA . CYS A 1 163 ? 16.386 5.657 -14.717 1.00 83.81 163 CYS A CA 1
ATOM 1248 C C . CYS A 1 163 ? 17.688 6.174 -15.323 1.00 83.81 163 CYS A C 1
ATOM 1250 O O . CYS A 1 163 ? 18.690 5.463 -15.349 1.00 83.81 163 CYS A O 1
ATOM 1252 N N . LEU A 1 164 ? 17.695 7.427 -15.781 1.00 84.81 164 LEU A N 1
ATOM 1253 C CA . LEU A 1 164 ? 18.860 8.039 -16.434 1.00 84.81 164 LEU A CA 1
ATOM 1254 C C . LEU A 1 164 ? 19.766 8.820 -15.475 1.00 84.81 164 LEU A C 1
ATOM 1256 O O . LEU A 1 164 ? 20.924 9.065 -15.800 1.00 84.81 164 LEU A O 1
ATOM 1260 N N . SER A 1 165 ? 19.249 9.225 -14.314 1.00 81.00 165 SER A N 1
ATOM 1261 C CA . SER A 1 165 ? 19.977 10.014 -13.318 1.00 81.00 165 SER A CA 1
ATOM 1262 C C . SER A 1 165 ? 19.390 9.801 -11.918 1.00 81.00 165 SER A C 1
ATOM 1264 O O . SER A 1 165 ? 18.172 9.637 -11.809 1.00 81.00 165 SER A O 1
ATOM 1266 N N . PRO A 1 166 ? 20.210 9.844 -10.851 1.00 76.31 166 PRO A N 1
ATOM 1267 C CA . PRO A 1 166 ? 19.722 9.817 -9.472 1.00 76.31 166 PRO A CA 1
ATOM 1268 C C . PRO A 1 166 ? 19.033 11.126 -9.045 1.00 76.31 166 PRO A C 1
ATOM 1270 O O . PRO A 1 166 ? 18.399 11.172 -7.995 1.00 76.31 166 PRO A O 1
ATOM 1273 N N . ASP A 1 167 ? 19.155 12.196 -9.838 1.00 71.31 167 ASP A N 1
ATOM 1274 C CA . ASP A 1 167 ? 18.567 13.505 -9.528 1.00 71.31 167 ASP A CA 1
ATOM 1275 C C . ASP A 1 167 ? 17.089 13.609 -9.957 1.00 71.31 167 ASP A C 1
ATOM 1277 O O . ASP A 1 167 ? 16.405 14.575 -9.618 1.00 71.31 167 ASP A O 1
ATOM 1281 N N . ILE A 1 168 ? 16.577 12.621 -10.702 1.00 65.12 168 ILE A N 1
ATOM 1282 C CA . ILE A 1 168 ? 15.175 12.559 -11.132 1.00 65.12 168 ILE A CA 1
ATOM 1283 C C . ILE A 1 168 ? 14.326 12.056 -9.955 1.00 65.12 168 ILE A C 1
ATOM 1285 O O . ILE A 1 168 ? 14.213 10.853 -9.729 1.00 65.12 168 ILE A O 1
ATOM 1289 N N . GLN A 1 169 ? 13.747 12.998 -9.207 1.00 56.69 169 GLN A N 1
ATOM 1290 C CA . GLN A 1 169 ? 12.820 12.733 -8.094 1.00 56.69 169 GLN A CA 1
ATOM 1291 C C . GLN A 1 169 ? 11.361 12.572 -8.558 1.00 56.69 169 GLN A C 1
ATOM 1293 O O . GLN A 1 169 ? 10.569 11.946 -7.860 1.00 56.69 169 GLN A O 1
ATOM 1298 N N . GLU A 1 170 ? 11.009 13.137 -9.715 1.00 53.41 170 GLU A N 1
ATOM 1299 C CA . GLU A 1 170 ? 9.660 13.094 -10.289 1.00 53.41 170 GLU A CA 1
ATOM 1300 C C . GLU A 1 170 ? 9.539 11.938 -11.289 1.00 53.41 170 GLU A C 1
ATOM 1302 O O . GLU A 1 170 ? 10.515 11.592 -11.966 1.00 53.41 170 GLU A O 1
ATOM 1307 N N . SER A 1 171 ? 8.350 11.337 -11.400 1.00 49.09 171 SER A N 1
ATOM 1308 C CA . SER A 1 171 ? 8.065 10.358 -12.450 1.00 49.09 171 SER A CA 1
ATOM 1309 C C . SER A 1 171 ? 8.411 10.985 -13.809 1.00 49.09 171 SER A C 1
ATOM 1311 O O . SER A 1 171 ? 7.917 12.069 -14.127 1.00 49.09 171 SER A O 1
ATOM 1313 N N . PRO A 1 172 ? 9.297 10.370 -14.611 1.00 41.97 172 PRO A N 1
ATOM 1314 C CA . PRO A 1 172 ? 9.620 10.866 -15.926 1.00 41.97 172 PRO A CA 1
ATOM 1315 C C . PRO A 1 172 ? 8.323 10.846 -16.718 1.00 41.97 172 PRO A C 1
ATOM 1317 O O . PRO A 1 172 ? 7.580 9.866 -16.676 1.00 41.97 172 PRO A O 1
ATOM 1320 N N . THR A 1 173 ? 8.057 11.920 -17.455 1.00 41.84 173 THR A N 1
ATOM 1321 C CA . THR A 1 173 ? 7.112 11.840 -18.563 1.00 41.84 173 THR A CA 1
ATOM 1322 C C . THR A 1 173 ? 7.560 10.650 -19.406 1.00 41.84 173 THR A C 1
ATOM 1324 O O . THR A 1 173 ? 8.707 10.637 -19.867 1.00 41.84 173 THR A O 1
ATOM 1327 N N . LEU A 1 174 ? 6.717 9.615 -19.501 1.00 39.16 174 LEU A N 1
ATOM 1328 C CA . LEU A 1 174 ? 7.004 8.470 -20.355 1.00 39.16 174 LEU A CA 1
ATOM 1329 C C . LEU A 1 174 ? 7.364 9.030 -21.738 1.00 39.16 174 LEU A C 1
ATOM 1331 O O . LEU A 1 174 ? 6.676 9.942 -22.207 1.00 39.16 174 LEU A O 1
ATOM 1335 N N . PRO A 1 175 ? 8.471 8.591 -22.356 1.00 40.22 175 PRO A N 1
ATOM 1336 C CA . PRO A 1 175 ? 8.759 9.006 -23.717 1.00 40.22 175 PRO A CA 1
ATOM 1337 C C . PRO A 1 175 ? 7.570 8.606 -24.593 1.00 40.22 175 PRO A C 1
ATOM 1339 O O . PRO A 1 175 ? 7.076 7.486 -24.459 1.00 40.22 175 PRO A O 1
ATOM 1342 N N . ASP A 1 176 ? 7.121 9.516 -25.462 1.00 38.66 176 ASP A N 1
ATOM 1343 C CA . ASP A 1 176 ? 6.132 9.184 -26.487 1.00 38.66 176 ASP A CA 1
ATOM 1344 C C . ASP A 1 176 ? 6.586 7.899 -27.193 1.00 38.66 176 ASP A C 1
ATOM 1346 O O . ASP A 1 176 ? 7.757 7.788 -27.587 1.00 38.66 176 ASP A O 1
ATOM 1350 N N . GLU A 1 177 ? 5.687 6.917 -27.318 1.00 39.09 177 GLU A N 1
ATOM 1351 C CA . GLU A 1 177 ? 5.974 5.701 -28.074 1.00 39.09 177 GLU A CA 1
ATOM 1352 C C . GLU A 1 177 ? 6.550 6.086 -29.447 1.00 39.09 177 GLU A C 1
ATOM 1354 O O . GLU A 1 177 ? 6.034 7.005 -30.100 1.00 39.09 177 GLU A O 1
ATOM 1359 N N . PRO A 1 178 ? 7.616 5.419 -29.926 1.00 37.59 178 PRO A N 1
ATOM 1360 C CA . PRO A 1 178 ? 8.048 5.615 -31.295 1.00 37.59 178 PRO A CA 1
ATOM 1361 C C . PRO A 1 178 ? 6.891 5.193 -32.202 1.00 37.59 178 PRO A C 1
ATOM 1363 O O . PRO A 1 178 ? 6.552 4.014 -32.287 1.00 37.59 178 PRO A O 1
ATOM 1366 N N . GLY A 1 179 ? 6.267 6.182 -32.846 1.00 35.94 179 GLY A N 1
ATOM 1367 C CA . GLY A 1 179 ? 5.170 5.953 -33.778 1.00 35.94 179 GLY A CA 1
ATOM 1368 C C . GLY A 1 179 ? 5.543 4.901 -34.830 1.00 35.94 179 GLY A C 1
ATOM 1369 O O . GLY A 1 179 ? 6.727 4.750 -35.157 1.00 35.94 179 GLY A O 1
ATOM 1370 N N . PRO A 1 180 ? 4.554 4.157 -35.356 1.00 38.53 180 PRO A N 1
ATOM 1371 C CA . PRO A 1 180 ? 4.817 3.044 -36.257 1.00 38.53 180 PRO A CA 1
ATOM 1372 C C . PRO A 1 180 ? 5.609 3.510 -37.486 1.00 38.53 180 PRO A C 1
ATOM 1374 O O . PRO A 1 180 ? 5.304 4.550 -38.076 1.00 38.53 180 PRO A O 1
ATOM 1377 N N . ALA A 1 181 ? 6.639 2.727 -37.818 1.00 44.06 181 ALA A N 1
ATOM 1378 C CA . ALA A 1 181 ? 7.525 2.923 -38.965 1.00 44.06 181 ALA A CA 1
ATOM 1379 C C . ALA A 1 181 ? 6.804 2.805 -40.317 1.00 44.06 181 ALA A C 1
ATOM 1381 O O . ALA A 1 181 ? 5.848 2.000 -40.420 1.00 44.06 181 ALA A O 1
#

Radius of gyration: 25.77 Å; chains: 1; bounding box: 45×80×83 Å

pLDDT: mean 73.25, std 22.15, range [29.81, 95.0]

Secondary structure (DSSP, 8-state):
-----------------------------S-----HHHHHS-TT--SEEEEEEEEEEE-TTS-EEEEEEEEEEEEEEEE-TTS-EEEEEEEEEEEEETT--TGGGT--TT--TTEEEEEEEEEEEE--SSPSSEEEEEEEEEEEEETTT--EEEEEEEEEEEES-TT--SPPPPPPP----